Protein AF-A0A6P8YRZ7-F1 (afdb_monomer)

Solvent-accessible surface area (backbone atoms only — not comparable to full-atom values): 5655 Å² total; per-residue (Å²): 134,68,68,67,58,54,54,52,50,52,52,52,53,56,60,59,68,72,72,71,79,78,74,80,79,79,82,79,78,87,79,81,87,86,72,98,74,80,93,43,75,67,57,54,52,51,49,54,52,42,44,56,52,28,50,66,29,78,83,23,54,78,43,61,72,70,60,20,55,51,42,26,50,32,62,61,34,55,69,62,35,49,75,74,49,53,81,78,74,111

Sequence (90 aa):
MPELNLTLCCIVTSLIASAVTIAPADKVVFSFPEFPYKETGKNEMAFHEYESACEQSPSCSQLASISRVRCVRECVSPSCYSEIYQSDQA

Organism: Thrips palmi (NCBI:txid161013)

Secondary structure (DSSP, 8-state):
--HHHHHHHHHHHHHHHTS------------PPP------HHHHHHHHHHHHHHHHSHHHHT--HHHHHHHHHHHH-HHHHHHHHSGGG-

Radius of gyration: 27.88 Å; Cα contacts (8 Å, |Δi|>4): 30; chains: 1; bounding box: 30×69×58 Å

Nearest PDB structures (foldseek):
  5wah-assembly1_A  TM=4.628E-01  e=5.863E+00  Streptococcus agalactiae
  7z3o-assembly1_LQ  TM=4.358E-01  e=8.640E+00  Thermochaetoides thermophila DSM 1495

Mean predicted aligned error: 12.95 Å

Structure (mmCIF, N/CA/C/O backbone):
data_AF-A0A6P8YRZ7-F1
#
_entry.id   AF-A0A6P8YRZ7-F1
#
loop_
_atom_site.group_PDB
_atom_site.id
_atom_site.type_symbol
_atom_site.label_atom_id
_atom_site.label_alt_id
_atom_site.label_comp_id
_atom_site.label_asym_id
_atom_site.label_entity_id
_atom_site.label_seq_id
_atom_site.pdbx_PDB_ins_code
_atom_site.Cartn_x
_atom_site.Cartn_y
_atom_site.Cartn_z
_atom_site.occupancy
_atom_site.B_iso_or_equiv
_atom_site.auth_seq_id
_atom_site.auth_comp_id
_atom_site.auth_asym_id
_atom_site.auth_atom_id
_atom_site.pdbx_PDB_model_num
ATOM 1 N N . MET A 1 1 ? -4.014 -62.573 -45.741 1.00 53.06 1 MET A N 1
ATOM 2 C CA . MET A 1 1 ? -4.618 -61.227 -45.845 1.00 53.06 1 MET A CA 1
ATOM 3 C C . MET A 1 1 ? -3.822 -60.238 -44.975 1.00 53.06 1 MET A C 1
ATOM 5 O O . MET A 1 1 ? -4.271 -59.931 -43.880 1.00 53.06 1 MET A O 1
ATOM 9 N N . PRO A 1 2 ? -2.608 -59.816 -45.386 1.00 59.59 2 PRO A N 1
ATOM 10 C CA . PRO A 1 2 ? -1.730 -58.936 -44.589 1.00 59.59 2 PRO A CA 1
ATOM 11 C C . PRO A 1 2 ? -1.953 -57.427 -44.826 1.00 59.59 2 PRO A C 1
ATOM 13 O O . PRO A 1 2 ? -1.656 -56.617 -43.953 1.00 59.59 2 PRO A O 1
ATOM 16 N N . GLU A 1 3 ? -2.536 -57.055 -45.968 1.00 55.28 3 GLU A N 1
ATOM 17 C CA . GLU A 1 3 ? -2.711 -55.661 -46.417 1.00 55.28 3 GLU A CA 1
ATOM 18 C C . GLU A 1 3 ? -3.651 -54.830 -45.517 1.00 55.28 3 GLU A C 1
ATOM 20 O O . GLU A 1 3 ? -3.470 -53.622 -45.347 1.00 55.28 3 GLU A O 1
ATOM 25 N N . LEU A 1 4 ? -4.638 -55.479 -44.883 1.00 55.69 4 LEU A N 1
ATOM 26 C CA . LEU A 1 4 ? -5.625 -54.815 -44.019 1.00 55.69 4 LEU A CA 1
ATOM 27 C C . LEU A 1 4 ? -5.032 -54.396 -42.658 1.00 55.69 4 LEU A C 1
ATOM 29 O O . LEU A 1 4 ? -5.447 -53.396 -42.081 1.00 55.69 4 LEU A O 1
ATOM 33 N N . ASN A 1 5 ? -4.022 -55.123 -42.165 1.00 61.66 5 ASN A N 1
ATOM 34 C CA . ASN A 1 5 ? -3.329 -54.788 -40.914 1.00 61.66 5 ASN A CA 1
ATOM 35 C C . ASN A 1 5 ? -2.357 -53.616 -41.089 1.00 61.66 5 ASN A C 1
ATOM 37 O O . ASN A 1 5 ? -2.207 -52.802 -40.180 1.00 61.66 5 ASN A O 1
ATOM 41 N N . LEU A 1 6 ? -1.713 -53.510 -42.256 1.00 67.44 6 LEU A N 1
ATOM 42 C CA . LEU A 1 6 ? -0.761 -52.435 -42.532 1.00 67.44 6 LEU A CA 1
ATOM 43 C C . LEU A 1 6 ? -1.475 -51.089 -42.708 1.00 67.44 6 LEU A C 1
ATOM 45 O O . LEU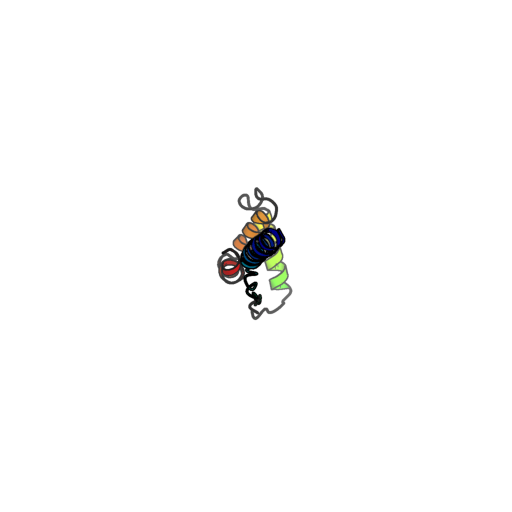 A 1 6 ? -1.081 -50.090 -42.115 1.00 67.44 6 LEU A O 1
ATOM 49 N N . THR A 1 7 ? -2.580 -51.088 -43.454 1.00 68.75 7 THR A N 1
ATOM 50 C CA . THR A 1 7 ? -3.412 -49.898 -43.679 1.00 68.75 7 THR A CA 1
ATOM 51 C C . THR A 1 7 ? -4.068 -49.391 -42.393 1.00 68.75 7 THR A C 1
ATOM 53 O O . THR A 1 7 ? -4.015 -48.193 -42.120 1.00 68.75 7 THR A O 1
ATOM 56 N N . LEU A 1 8 ? -4.597 -50.284 -41.548 1.00 72.56 8 LEU A N 1
ATOM 57 C CA . LEU A 1 8 ? -5.143 -49.913 -40.238 1.00 72.56 8 LEU A CA 1
ATOM 58 C C . LEU A 1 8 ? -4.064 -49.313 -39.316 1.00 72.56 8 LEU A C 1
ATOM 60 O O . LEU A 1 8 ? -4.307 -48.306 -38.656 1.00 72.56 8 LEU A O 1
ATOM 64 N N . CYS A 1 9 ? -2.851 -49.874 -39.322 1.00 73.38 9 CYS A N 1
ATOM 65 C CA . CYS A 1 9 ? -1.720 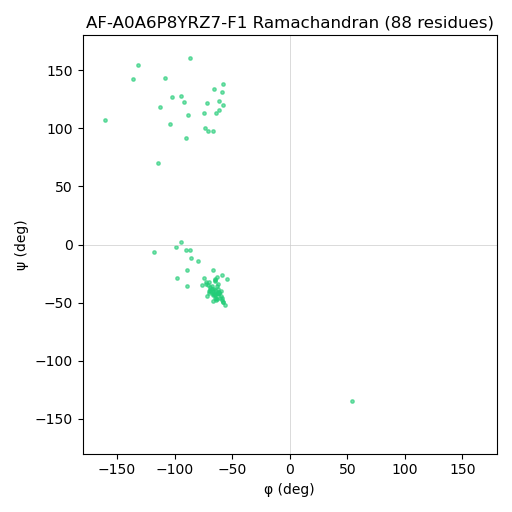-49.359 -38.546 1.00 73.38 9 CYS A CA 1
ATOM 66 C C . CYS A 1 9 ? -1.282 -47.957 -39.014 1.00 73.38 9 CYS A C 1
ATOM 68 O O . CYS A 1 9 ? -1.014 -47.076 -38.194 1.00 73.38 9 CYS A O 1
ATOM 70 N N . CYS A 1 10 ? -1.284 -47.702 -40.325 1.00 71.62 10 CYS A N 1
ATOM 71 C CA . CYS A 1 10 ? -0.990 -46.379 -40.882 1.00 71.62 10 CYS A CA 1
ATOM 72 C C . CYS A 1 10 ? -2.050 -45.330 -40.507 1.00 71.62 10 CYS A C 1
ATOM 74 O O . CYS A 1 10 ? -1.702 -44.188 -40.212 1.00 71.62 10 CYS A O 1
ATOM 76 N N . ILE A 1 11 ? -3.333 -45.703 -40.472 1.00 75.44 11 ILE A N 1
ATOM 77 C CA . ILE A 1 11 ? -4.427 -44.792 -40.092 1.00 75.44 11 ILE A CA 1
ATOM 78 C C . ILE A 1 11 ? -4.358 -44.458 -38.595 1.00 75.44 11 ILE A C 1
ATOM 80 O O . ILE A 1 11 ? -4.496 -43.302 -38.204 1.00 75.44 11 ILE A O 1
ATOM 84 N N . VAL A 1 12 ? -4.076 -45.451 -37.748 1.00 73.31 12 VAL A N 1
ATOM 85 C CA . VAL A 1 12 ? -3.938 -45.241 -36.299 1.00 73.31 12 VAL A CA 1
ATOM 86 C C . VAL A 1 12 ? -2.712 -44.378 -35.982 1.00 73.31 12 VAL A C 1
ATOM 88 O O . VAL A 1 12 ? -2.809 -43.449 -35.185 1.00 73.31 12 VAL A O 1
ATOM 91 N N . THR A 1 13 ? -1.574 -44.609 -36.641 1.00 65.62 13 THR A N 1
ATOM 92 C CA . THR A 1 13 ? -0.360 -43.800 -36.420 1.00 65.62 13 THR A CA 1
ATOM 93 C C . THR A 1 13 ? -0.507 -42.357 -36.911 1.00 65.62 13 THR A C 1
ATOM 95 O O . THR A 1 13 ? -0.033 -41.439 -36.242 1.00 65.62 13 THR A O 1
ATOM 98 N N . SER A 1 14 ? -1.223 -42.122 -38.015 1.00 65.88 14 SER A N 1
ATOM 99 C CA . SER A 1 14 ? -1.505 -40.765 -38.512 1.00 65.88 14 SER A CA 1
ATOM 100 C C . SER A 1 14 ? -2.536 -40.000 -37.663 1.00 65.88 14 SER A C 1
ATOM 102 O O . SER A 1 14 ? -2.395 -38.787 -37.484 1.00 65.88 14 SER A O 1
ATOM 104 N N . LEU A 1 15 ? -3.509 -40.687 -37.053 1.00 62.12 15 LEU A N 1
ATOM 105 C CA . LEU A 1 15 ? -4.431 -40.091 -36.072 1.00 62.12 15 LEU A CA 1
ATOM 106 C C . LEU A 1 15 ? -3.737 -39.715 -34.753 1.00 62.12 15 LEU A C 1
ATOM 108 O O . LEU A 1 15 ? -4.047 -38.682 -34.169 1.00 62.12 15 LEU A O 1
ATOM 112 N N . ILE A 1 16 ? -2.774 -40.513 -34.284 1.00 62.88 16 ILE A N 1
ATOM 113 C CA . ILE A 1 16 ? -2.034 -40.209 -33.045 1.00 62.88 16 ILE A CA 1
ATOM 114 C C . ILE A 1 16 ? -1.052 -39.044 -33.263 1.00 62.88 16 ILE A C 1
ATOM 116 O O . ILE A 1 16 ? -0.861 -38.217 -32.372 1.00 62.88 16 ILE A O 1
ATOM 120 N N . ALA A 1 17 ? -0.468 -38.927 -34.461 1.00 59.91 17 ALA A N 1
ATOM 121 C CA . ALA A 1 17 ? 0.489 -37.869 -34.796 1.00 59.91 17 ALA A CA 1
ATOM 122 C C . ALA A 1 17 ? -0.122 -36.454 -34.832 1.00 59.91 17 ALA A C 1
ATOM 124 O O . ALA A 1 17 ? 0.601 -35.473 -34.682 1.00 59.91 17 ALA A O 1
ATOM 125 N N . SER A 1 18 ? -1.441 -36.329 -35.007 1.00 59.94 18 SER A N 1
ATOM 126 C CA . SER A 1 18 ? -2.129 -35.033 -35.089 1.00 59.94 18 SER A CA 1
ATOM 127 C C . SER A 1 18 ? -2.543 -34.453 -33.727 1.00 59.94 18 SER A C 1
ATOM 129 O O . SER A 1 18 ? -3.003 -33.316 -33.675 1.00 59.94 18 SER A O 1
ATOM 131 N N . ALA A 1 19 ? -2.345 -35.182 -32.620 1.00 58.47 19 ALA A N 1
ATOM 132 C CA . ALA A 1 19 ? -2.834 -34.786 -31.295 1.00 58.47 19 ALA A CA 1
ATOM 133 C C . ALA A 1 19 ? -1.793 -34.111 -30.375 1.00 58.47 19 ALA A C 1
ATOM 135 O O . ALA A 1 19 ? -2.139 -33.712 -29.265 1.00 58.47 19 ALA A O 1
ATOM 136 N N . VAL A 1 20 ? -0.530 -33.963 -30.793 1.00 63.00 20 VAL A N 1
ATOM 137 C CA . VAL A 1 20 ? 0.533 -33.390 -29.941 1.00 63.00 20 VAL A CA 1
ATOM 138 C C . VAL A 1 20 ? 1.027 -32.068 -30.522 1.00 63.00 20 VAL A C 1
ATOM 140 O O . VAL A 1 20 ? 2.141 -31.949 -31.021 1.00 63.00 20 VAL A O 1
ATOM 143 N N . THR A 1 21 ? 0.186 -31.039 -30.453 1.00 63.78 21 THR A N 1
ATOM 144 C CA . THR A 1 21 ? 0.646 -29.650 -30.559 1.00 63.78 21 THR A CA 1
ATOM 145 C C . THR A 1 21 ? 0.974 -29.156 -29.154 1.00 63.78 21 THR A C 1
ATOM 147 O O . THR A 1 21 ? 0.099 -28.672 -28.437 1.00 63.78 21 THR A O 1
ATOM 150 N N . ILE A 1 22 ? 2.231 -29.310 -28.730 1.00 66.44 22 ILE A N 1
ATOM 151 C CA . ILE A 1 22 ? 2.733 -28.634 -27.528 1.00 66.44 22 ILE A CA 1
ATOM 152 C C . ILE A 1 22 ? 2.913 -27.169 -27.923 1.00 66.44 22 ILE A C 1
ATOM 154 O O . ILE A 1 22 ? 3.870 -26.824 -28.615 1.00 66.44 22 ILE A O 1
ATOM 158 N N . ALA A 1 23 ? 1.956 -26.320 -27.548 1.00 71.56 23 ALA A N 1
ATOM 159 C CA . ALA A 1 23 ? 2.134 -24.881 -27.666 1.00 71.56 23 ALA A CA 1
ATOM 160 C C . ALA A 1 23 ? 3.369 -24.483 -26.834 1.00 71.56 23 ALA A C 1
ATOM 162 O O . ALA A 1 23 ? 3.489 -24.935 -25.689 1.00 71.56 23 ALA A O 1
ATOM 163 N N . PRO A 1 24 ? 4.311 -23.695 -27.381 1.00 67.62 24 PRO A N 1
ATOM 164 C CA . PRO A 1 24 ? 5.429 -23.206 -26.594 1.00 67.62 24 PRO A CA 1
ATOM 165 C C . PRO A 1 24 ? 4.869 -22.347 -25.458 1.00 67.62 24 PRO A C 1
ATOM 167 O O . PRO A 1 24 ? 4.114 -21.409 -25.700 1.00 67.62 24 PRO A O 1
ATOM 170 N N . ALA A 1 25 ? 5.200 -22.696 -24.215 1.00 70.38 25 ALA A N 1
ATOM 171 C CA . ALA A 1 25 ? 4.894 -21.843 -23.080 1.00 70.38 25 ALA A CA 1
ATOM 172 C C . ALA A 1 25 ? 5.692 -20.545 -23.248 1.00 70.38 25 ALA A C 1
ATOM 174 O O . ALA A 1 25 ? 6.926 -20.575 -23.212 1.00 70.38 25 ALA A O 1
ATOM 175 N N . ASP A 1 26 ? 5.001 -19.427 -23.468 1.00 75.75 26 ASP A N 1
ATOM 176 C CA . ASP A 1 26 ? 5.643 -18.120 -23.516 1.00 75.75 26 ASP A CA 1
ATOM 177 C C . ASP A 1 26 ? 6.366 -17.877 -22.191 1.00 75.75 26 ASP A C 1
ATOM 179 O O . ASP A 1 26 ? 5.781 -17.903 -21.104 1.00 75.75 26 ASP A O 1
ATOM 183 N N . LYS A 1 27 ? 7.683 -17.685 -22.276 1.00 78.44 27 LYS A N 1
ATOM 184 C CA . LYS A 1 27 ? 8.512 -17.398 -21.111 1.00 78.44 27 LYS A CA 1
ATOM 185 C C . LYS A 1 27 ? 8.198 -15.980 -20.638 1.00 78.44 27 LYS A C 1
ATOM 187 O O . LYS A 1 27 ? 8.767 -15.017 -21.146 1.00 78.44 27 LYS A O 1
ATOM 192 N N . VAL A 1 28 ? 7.334 -15.856 -19.636 1.00 77.12 28 VAL A N 1
ATOM 193 C CA . VAL A 1 28 ? 7.092 -14.582 -18.950 1.00 77.12 28 VAL A CA 1
ATOM 194 C C . VAL A 1 28 ? 8.288 -14.287 -18.045 1.00 77.12 28 VAL A C 1
ATOM 196 O O . VAL A 1 28 ? 8.564 -15.018 -17.094 1.00 77.12 28 VAL A O 1
ATOM 199 N N . VAL A 1 29 ? 9.041 -13.235 -18.364 1.00 81.62 29 VAL A N 1
ATOM 200 C CA . VAL A 1 29 ? 10.083 -12.706 -17.478 1.00 81.62 29 VAL A CA 1
ATOM 201 C C . VAL A 1 29 ? 9.417 -11.696 -16.558 1.00 81.62 29 VAL A C 1
ATOM 203 O O . VAL A 1 29 ? 8.990 -10.638 -17.013 1.00 81.62 29 VAL A O 1
ATOM 206 N N . PHE A 1 30 ? 9.318 -12.026 -15.272 1.00 80.81 30 PHE A N 1
ATOM 207 C CA . PHE A 1 30 ? 8.819 -11.080 -14.285 1.00 80.81 30 PHE A CA 1
ATOM 208 C C . PHE A 1 30 ? 9.877 -9.996 -14.054 1.00 80.81 30 PHE A C 1
ATOM 210 O O . PHE A 1 30 ? 11.012 -10.304 -13.685 1.00 80.81 30 PHE A O 1
ATOM 217 N N . SER A 1 31 ? 9.512 -8.739 -14.291 1.00 79.06 31 SER A N 1
ATOM 218 C CA . SER A 1 31 ? 10.372 -7.582 -14.053 1.00 79.06 31 SER A CA 1
ATOM 219 C C . SER A 1 31 ? 9.785 -6.770 -12.912 1.00 79.06 31 SER A C 1
ATOM 221 O O . SER A 1 31 ? 8.678 -6.256 -13.033 1.00 79.06 31 SER A O 1
ATOM 223 N N . PHE A 1 32 ? 10.529 -6.641 -11.818 1.00 82.00 32 PHE A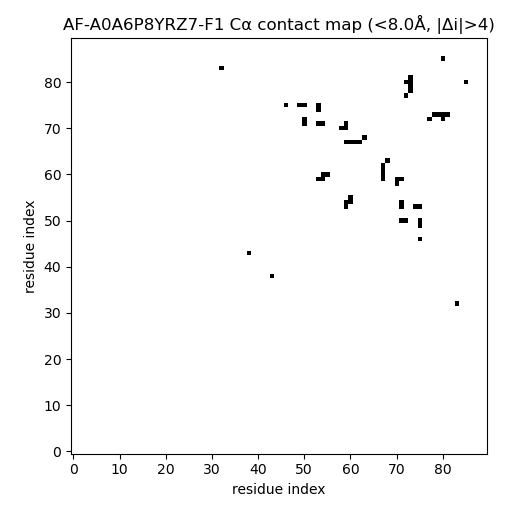 N 1
ATOM 224 C CA . PHE A 1 32 ? 10.131 -5.814 -10.685 1.00 82.00 32 PHE A CA 1
ATOM 225 C C . PHE A 1 32 ? 10.717 -4.408 -10.861 1.00 82.00 32 PHE A C 1
ATOM 227 O O . PHE A 1 32 ? 11.936 -4.291 -11.008 1.00 82.00 32 PHE A O 1
ATOM 234 N N . PRO A 1 33 ? 9.899 -3.345 -10.874 1.00 83.19 33 PRO A N 1
ATOM 235 C CA . PRO A 1 33 ? 10.419 -1.985 -10.872 1.00 83.19 33 PRO A CA 1
ATOM 236 C C . PRO A 1 33 ? 11.145 -1.694 -9.552 1.00 83.19 33 PRO A C 1
ATOM 238 O O . PRO A 1 33 ? 10.645 -1.996 -8.468 1.00 83.19 33 PRO A O 1
ATOM 241 N N . GLU A 1 34 ? 12.330 -1.094 -9.647 1.00 85.31 34 GLU A N 1
ATOM 242 C CA . GLU A 1 34 ? 13.072 -0.592 -8.491 1.00 85.31 34 GLU A CA 1
ATOM 243 C C . GLU A 1 34 ? 12.764 0.894 -8.295 1.00 85.31 34 GLU A C 1
ATOM 245 O O . GLU A 1 34 ? 12.904 1.699 -9.218 1.00 85.31 34 GLU A O 1
ATOM 250 N N . PHE A 1 35 ? 12.370 1.267 -7.078 1.00 84.69 35 PHE A N 1
ATOM 251 C CA . PHE A 1 35 ? 12.097 2.655 -6.718 1.00 84.69 35 PHE A CA 1
ATOM 252 C C . PHE A 1 35 ? 13.193 3.183 -5.792 1.00 84.69 35 PHE A C 1
ATOM 254 O O . PHE A 1 35 ? 13.674 2.447 -4.926 1.00 84.69 35 PHE A O 1
ATOM 261 N N . 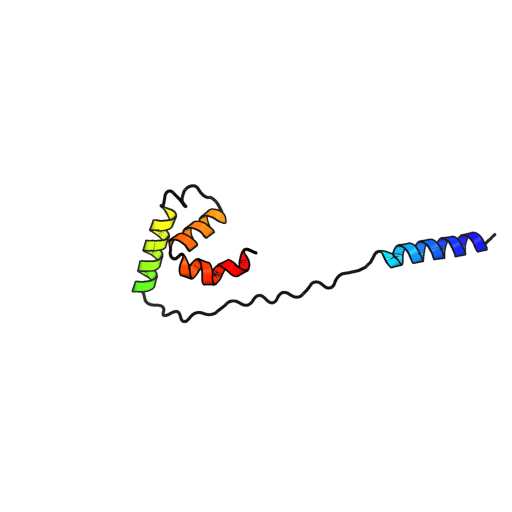PRO A 1 36 ? 13.585 4.463 -5.920 1.00 82.75 36 PRO A N 1
ATOM 262 C CA . PRO A 1 36 ? 14.547 5.067 -5.013 1.00 82.75 36 PRO A CA 1
ATOM 263 C C . PRO A 1 36 ? 13.937 5.168 -3.608 1.00 82.75 36 PRO A C 1
ATOM 265 O O . PRO A 1 36 ? 13.193 6.098 -3.301 1.00 82.75 36 PRO A O 1
ATOM 268 N N . TYR A 1 37 ? 14.263 4.211 -2.742 1.00 81.94 37 TYR A N 1
ATOM 269 C CA . TYR A 1 37 ? 13.845 4.207 -1.346 1.00 81.94 37 TYR A CA 1
ATOM 270 C C . TYR A 1 37 ? 14.997 4.655 -0.450 1.00 81.94 37 TYR A C 1
ATOM 272 O O . TYR A 1 37 ? 16.105 4.122 -0.508 1.00 81.94 37 TYR A O 1
ATOM 280 N N . LYS A 1 38 ? 14.740 5.658 0.394 1.00 83.56 38 LYS A N 1
ATOM 281 C CA . LYS A 1 38 ? 15.674 6.069 1.441 1.00 83.56 38 LYS A CA 1
ATOM 282 C C . LYS A 1 38 ? 15.167 5.554 2.777 1.00 83.56 38 LYS A C 1
ATOM 284 O O . LYS A 1 38 ? 14.263 6.147 3.372 1.00 83.56 38 LYS A O 1
ATOM 289 N N . GLU A 1 39 ? 15.800 4.493 3.258 1.00 84.19 39 GLU A N 1
ATOM 290 C CA . GLU A 1 39 ? 15.561 3.963 4.594 1.00 84.19 39 GLU A CA 1
ATOM 291 C C . GLU A 1 39 ? 15.910 5.020 5.643 1.00 84.19 39 GLU A C 1
ATOM 293 O O . GLU A 1 39 ? 17.051 5.468 5.781 1.00 84.19 39 GLU A O 1
ATOM 298 N N . THR A 1 40 ? 14.896 5.458 6.380 1.00 92.62 40 THR A N 1
ATOM 299 C CA . THR A 1 40 ? 15.080 6.278 7.573 1.00 92.62 40 THR A CA 1
ATOM 300 C C . THR A 1 40 ? 14.154 5.749 8.656 1.00 92.62 40 THR A C 1
ATOM 302 O O . THR A 1 40 ? 13.017 5.382 8.365 1.00 92.62 40 THR A O 1
ATOM 305 N N . GLY A 1 41 ? 14.599 5.751 9.916 1.00 93.50 41 GLY A N 1
ATOM 306 C CA . GLY A 1 41 ? 13.775 5.240 11.021 1.00 93.50 41 GLY A CA 1
ATOM 307 C C . GLY A 1 41 ? 12.432 5.966 11.179 1.00 93.50 41 GLY A C 1
ATOM 308 O O . GLY A 1 41 ? 11.467 5.374 11.643 1.00 93.50 41 GLY A O 1
ATOM 309 N N . LYS A 1 42 ? 12.343 7.232 10.742 1.00 91.88 42 LYS A N 1
ATOM 310 C CA . LYS A 1 42 ? 11.079 7.986 10.721 1.00 91.88 42 LYS A CA 1
ATOM 311 C C . LYS A 1 42 ? 10.106 7.468 9.661 1.00 91.88 42 LYS A C 1
ATOM 313 O O . LYS A 1 42 ? 8.915 7.409 9.936 1.00 91.88 42 LYS A O 1
ATOM 318 N N . ASN A 1 43 ? 10.606 7.113 8.477 1.00 89.69 43 ASN A N 1
ATOM 319 C CA . ASN A 1 43 ? 9.768 6.578 7.402 1.00 89.69 43 ASN A CA 1
ATOM 320 C C . ASN A 1 43 ? 9.209 5.209 7.787 1.00 89.69 43 ASN A C 1
ATOM 322 O O . ASN A 1 43 ? 8.021 4.982 7.604 1.00 89.69 43 ASN A O 1
ATOM 326 N N . GLU A 1 44 ? 10.043 4.347 8.373 1.00 92.62 44 GLU A N 1
ATOM 327 C CA . GLU A 1 44 ? 9.625 3.010 8.810 1.00 92.62 44 GLU A CA 1
ATOM 328 C C . GLU A 1 44 ? 8.567 3.077 9.917 1.00 92.62 44 GLU A C 1
ATOM 330 O O . GLU A 1 44 ? 7.526 2.433 9.838 1.00 92.62 44 GLU A O 1
ATOM 335 N N . MET A 1 45 ? 8.792 3.927 10.926 1.00 94.88 45 MET A N 1
ATOM 336 C CA . MET A 1 45 ? 7.824 4.142 12.003 1.00 94.88 45 MET A CA 1
ATOM 337 C C . MET A 1 45 ? 6.484 4.645 11.459 1.00 94.88 45 MET A C 1
ATOM 339 O O . MET A 1 45 ? 5.443 4.084 11.787 1.00 94.88 45 MET A O 1
ATOM 343 N N . ALA A 1 46 ? 6.512 5.655 10.584 1.00 93.19 46 ALA A N 1
ATOM 344 C CA . ALA A 1 46 ? 5.301 6.176 9.962 1.00 93.19 46 ALA A CA 1
ATOM 345 C C . ALA A 1 46 ? 4.594 5.110 9.111 1.00 93.19 46 ALA A C 1
ATOM 347 O O . ALA A 1 46 ? 3.375 4.987 9.173 1.00 93.19 46 ALA A O 1
ATOM 348 N N . PHE A 1 47 ? 5.345 4.318 8.339 1.00 94.06 47 PHE A N 1
ATOM 349 C CA . PHE A 1 47 ? 4.790 3.229 7.539 1.00 94.06 47 PHE A CA 1
ATOM 350 C C . PHE A 1 47 ? 4.041 2.215 8.412 1.00 94.06 47 PHE A C 1
ATOM 352 O O . PHE A 1 47 ? 2.879 1.930 8.132 1.00 94.06 47 PHE A O 1
ATOM 359 N N . HIS A 1 48 ? 4.645 1.748 9.509 1.00 96.19 48 HIS A N 1
ATOM 360 C CA . HIS A 1 48 ? 3.987 0.823 10.435 1.00 96.19 48 HIS A CA 1
ATOM 361 C C . HIS A 1 48 ? 2.750 1.418 11.114 1.00 96.19 48 HIS A C 1
ATOM 363 O O . HIS A 1 48 ? 1.773 0.703 11.349 1.00 96.19 48 HIS A O 1
ATOM 369 N N . GLU A 1 49 ? 2.763 2.715 11.429 1.00 96.50 49 GLU A N 1
ATOM 370 C CA . GLU A 1 49 ? 1.590 3.410 11.967 1.00 96.50 49 GLU A CA 1
ATOM 371 C C . GLU A 1 49 ? 0.433 3.418 10.956 1.00 96.50 49 GLU A C 1
ATOM 373 O O . GLU A 1 49 ? -0.695 3.062 11.310 1.00 96.50 49 GLU A O 1
ATOM 378 N N . TYR A 1 50 ? 0.705 3.757 9.690 1.00 96.94 50 TYR A N 1
ATOM 379 C CA . TYR A 1 50 ? -0.302 3.727 8.625 1.00 96.94 50 TYR A CA 1
ATOM 380 C C . TYR A 1 50 ? -0.807 2.312 8.343 1.00 96.94 50 TYR A C 1
ATOM 382 O O . TYR A 1 50 ? -2.014 2.108 8.219 1.00 96.94 50 TYR A O 1
ATOM 390 N N . GLU A 1 51 ? 0.092 1.331 8.278 1.00 97.50 51 GLU A N 1
ATOM 391 C CA . GLU A 1 51 ? -0.257 -0.076 8.079 1.00 97.50 51 GLU A CA 1
ATOM 392 C C . GLU A 1 51 ? -1.195 -0.561 9.191 1.00 97.50 51 GLU A C 1
ATOM 394 O O . GLU A 1 51 ? -2.294 -1.045 8.909 1.00 97.50 51 GLU A O 1
ATOM 399 N N . SER A 1 52 ? -0.834 -0.307 10.453 1.00 97.69 52 SER A N 1
ATOM 400 C CA . SER A 1 52 ? -1.648 -0.665 11.621 1.00 97.69 52 SER A CA 1
ATOM 401 C C . SER A 1 52 ? -3.026 0.002 11.602 1.00 97.69 52 SER A C 1
ATOM 403 O O . SER A 1 52 ? -4.025 -0.625 11.964 1.00 97.69 52 SER A O 1
ATOM 405 N N . ALA A 1 53 ? -3.106 1.271 11.189 1.00 97.88 53 ALA A N 1
ATOM 406 C CA . ALA A 1 53 ? -4.372 1.990 11.067 1.00 97.88 53 ALA A CA 1
ATOM 407 C C . ALA A 1 53 ? -5.260 1.395 9.959 1.00 97.88 53 ALA A C 1
ATOM 409 O O . ALA A 1 53 ? -6.462 1.201 10.156 1.00 97.88 53 ALA A O 1
ATOM 410 N N . CYS A 1 54 ? -4.670 1.048 8.815 1.00 98.38 54 CYS A N 1
ATOM 411 C CA . CYS A 1 54 ? -5.371 0.430 7.695 1.00 98.38 54 CYS A CA 1
ATOM 412 C C . CYS A 1 54 ? -5.866 -0.987 8.016 1.00 98.38 54 CYS A C 1
ATOM 414 O O . CYS A 1 54 ? -6.986 -1.338 7.646 1.00 98.38 54 CYS A O 1
ATOM 416 N N . GLU A 1 55 ? -5.098 -1.789 8.756 1.00 97.81 55 GLU A N 1
ATOM 417 C CA . GLU A 1 55 ? -5.532 -3.115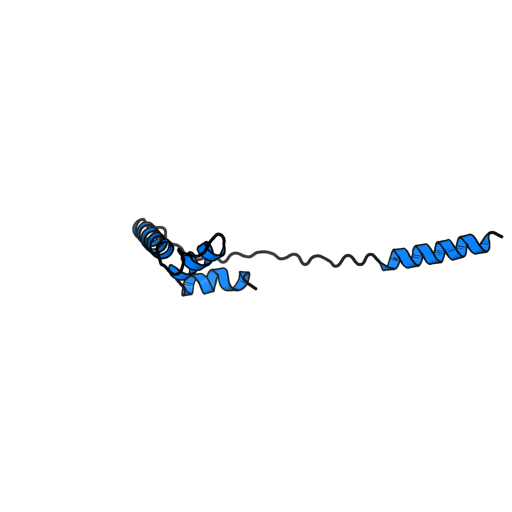 9.218 1.00 97.81 55 GLU A CA 1
ATOM 418 C C . GLU A 1 55 ? -6.754 -3.064 10.142 1.00 97.81 55 GLU A C 1
ATOM 420 O O . GLU A 1 55 ? -7.592 -3.972 10.122 1.00 97.81 55 GLU A O 1
ATOM 425 N N . GLN A 1 56 ? -6.850 -2.004 10.946 1.00 96.88 56 GLN A N 1
ATOM 426 C CA . GLN A 1 56 ? -7.944 -1.773 11.889 1.00 96.88 56 GLN A CA 1
ATOM 427 C C . GLN A 1 56 ? -9.152 -1.078 11.249 1.00 96.88 56 GLN A C 1
ATOM 429 O O . GLN A 1 56 ? -10.227 -1.043 11.851 1.00 96.88 56 GLN A O 1
ATOM 434 N N . SER A 1 57 ? -9.014 -0.551 10.028 1.00 96.75 57 SER A N 1
ATOM 435 C CA . SER A 1 57 ? -10.120 0.079 9.311 1.00 96.75 57 SER A CA 1
ATOM 436 C C . SER A 1 57 ? -11.293 -0.900 9.132 1.00 96.75 57 SER A C 1
ATOM 438 O O . SER A 1 57 ? -11.080 -2.058 8.752 1.00 96.75 57 SER A O 1
ATOM 440 N N . PRO A 1 58 ? -12.555 -0.463 9.310 1.00 96.19 58 PRO A N 1
ATOM 441 C CA . PRO A 1 58 ? -13.731 -1.285 9.019 1.00 96.19 58 PRO A CA 1
ATOM 442 C C . PRO A 1 58 ? -13.755 -1.842 7.588 1.00 96.19 58 PRO A C 1
ATOM 444 O O . PRO A 1 58 ? -14.289 -2.925 7.368 1.00 96.19 58 PRO A O 1
ATOM 447 N N . SER A 1 59 ? -13.155 -1.131 6.625 1.00 94.69 59 SER A N 1
ATOM 448 C CA . SER A 1 59 ? -13.102 -1.552 5.220 1.00 94.69 59 SER A CA 1
ATOM 449 C C . SER A 1 59 ? -12.209 -2.774 4.994 1.00 94.69 59 SER A C 1
ATOM 451 O O . SER A 1 59 ? -12.574 -3.658 4.224 1.00 94.69 59 SER A O 1
ATOM 453 N N . CYS A 1 60 ? -11.059 -2.846 5.669 1.00 97.62 60 CYS A N 1
ATOM 454 C CA . CYS A 1 60 ? -10.095 -3.932 5.480 1.00 97.62 60 CYS A CA 1
ATOM 455 C C . CYS A 1 60 ? -10.224 -5.037 6.534 1.00 97.62 60 CYS A C 1
ATOM 457 O O . CYS A 1 60 ? -9.955 -6.200 6.234 1.00 97.62 60 CYS A O 1
ATOM 459 N N . SER A 1 61 ? -10.672 -4.714 7.749 1.00 97.31 61 SER A N 1
ATOM 460 C CA . SER A 1 61 ? -10.789 -5.677 8.855 1.00 97.31 61 SER A CA 1
ATOM 461 C C . SER A 1 61 ? -11.788 -6.807 8.584 1.00 97.31 61 SER A C 1
ATOM 463 O O . SER A 1 61 ? -11.603 -7.910 9.097 1.00 97.31 61 SER A O 1
ATOM 465 N N . GLN A 1 62 ? -12.809 -6.555 7.757 1.00 96.56 62 GLN A N 1
ATOM 466 C CA . GLN A 1 62 ? -13.819 -7.543 7.352 1.00 96.56 62 GLN A CA 1
ATOM 467 C C . GLN A 1 62 ? -13.340 -8.488 6.241 1.00 96.56 62 GLN A C 1
ATOM 469 O O . GLN A 1 62 ? -13.973 -9.511 5.982 1.00 96.56 62 GLN A O 1
ATOM 474 N N . LEU A 1 63 ? -12.237 -8.154 5.570 1.00 97.50 63 LEU A N 1
ATOM 475 C CA . LEU A 1 63 ? -11.662 -8.968 4.506 1.00 97.50 63 LEU A CA 1
ATOM 476 C C . LEU A 1 63 ? -10.717 -10.027 5.088 1.00 97.50 63 LEU A C 1
ATOM 478 O O . LEU A 1 63 ? -10.200 -9.898 6.199 1.00 97.50 63 LEU A O 1
ATOM 482 N N . ALA A 1 64 ? -10.449 -11.074 4.308 1.00 95.81 64 ALA A N 1
ATOM 483 C CA . ALA A 1 64 ? -9.592 -12.184 4.712 1.00 95.81 64 ALA A CA 1
ATOM 484 C C . ALA A 1 64 ? -8.563 -12.527 3.629 1.00 95.81 64 ALA A C 1
ATOM 486 O O . ALA A 1 64 ? -8.798 -12.319 2.441 1.00 95.81 64 ALA A O 1
ATOM 487 N N . SER A 1 65 ? -7.434 -13.117 4.034 1.00 94.25 65 SER A N 1
ATOM 488 C CA . SER A 1 65 ? -6.394 -13.588 3.108 1.00 94.25 65 SER A CA 1
ATOM 489 C C . SER A 1 65 ? -5.921 -12.473 2.152 1.00 94.25 65 SER A C 1
ATOM 491 O O . SER A 1 65 ? -5.665 -11.347 2.581 1.00 94.25 65 SER A O 1
ATOM 493 N N . ILE A 1 66 ? -5.799 -12.768 0.857 1.00 93.94 66 ILE A N 1
ATOM 494 C CA . ILE A 1 66 ? -5.201 -11.881 -0.143 1.00 93.94 66 ILE A CA 1
ATOM 495 C C . ILE A 1 66 ? -6.001 -10.591 -0.363 1.00 93.94 66 ILE A C 1
ATOM 497 O O . ILE A 1 66 ? -5.412 -9.555 -0.665 1.00 93.94 66 ILE A O 1
ATOM 501 N N . SER A 1 67 ? -7.327 -10.618 -0.173 1.00 95.12 67 SER A N 1
ATOM 502 C CA . SER A 1 67 ? -8.162 -9.421 -0.326 1.00 95.12 67 SER A CA 1
ATOM 503 C C . SER A 1 67 ? -7.923 -8.425 0.806 1.00 95.12 67 SER A C 1
ATOM 505 O O . SER A 1 67 ? -7.886 -7.222 0.554 1.00 95.12 67 SER A O 1
ATOM 507 N N . ARG A 1 68 ? -7.660 -8.914 2.027 1.00 96.88 68 ARG A N 1
ATOM 508 C CA . ARG A 1 68 ? -7.230 -8.066 3.146 1.00 96.88 68 ARG A CA 1
ATOM 509 C C . ARG A 1 68 ? -5.878 -7.428 2.861 1.00 96.88 68 ARG A C 1
ATOM 511 O O . ARG A 1 68 ? -5.747 -6.220 3.008 1.00 96.88 68 ARG A O 1
ATOM 518 N N . VAL A 1 69 ? -4.904 -8.216 2.400 1.00 95.62 69 VAL A N 1
ATOM 519 C CA . VAL A 1 69 ? -3.563 -7.708 2.055 1.00 95.62 69 VAL A CA 1
ATOM 520 C C . VAL A 1 69 ? -3.642 -6.637 0.964 1.00 95.62 69 VAL A C 1
ATOM 522 O O . VAL A 1 69 ? -3.021 -5.586 1.096 1.00 95.62 69 VAL A O 1
ATOM 525 N N . ARG A 1 70 ? -4.446 -6.864 -0.083 1.00 94.94 70 ARG A N 1
ATOM 526 C CA . ARG A 1 70 ? -4.729 -5.867 -1.127 1.00 94.94 70 ARG A CA 1
ATOM 527 C C . ARG A 1 70 ? -5.301 -4.579 -0.533 1.00 94.94 70 ARG A C 1
ATOM 529 O O . ARG A 1 70 ? -4.747 -3.515 -0.778 1.00 94.94 70 ARG A O 1
ATOM 536 N N . CYS A 1 71 ? -6.355 -4.690 0.274 1.00 97.12 71 CYS A N 1
ATOM 537 C CA . CYS A 1 71 ? -7.023 -3.538 0.879 1.00 97.12 71 CYS A CA 1
ATOM 538 C C . CYS A 1 71 ? -6.076 -2.703 1.744 1.00 97.12 71 CYS A C 1
ATOM 540 O O . CYS A 1 71 ? -6.055 -1.484 1.622 1.00 97.12 71 CYS A O 1
ATOM 542 N N . VAL A 1 72 ? -5.269 -3.347 2.595 1.00 97.62 72 VAL A N 1
ATOM 543 C CA . VAL A 1 72 ? -4.330 -2.641 3.479 1.00 97.62 72 VAL A CA 1
ATOM 544 C C . VAL A 1 72 ? -3.265 -1.912 2.660 1.00 97.62 72 VAL A C 1
ATOM 546 O O . VAL A 1 72 ? -3.033 -0.730 2.893 1.00 97.62 72 VAL A O 1
ATOM 549 N N . ARG A 1 73 ? -2.673 -2.567 1.652 1.00 95.88 73 ARG A N 1
ATOM 550 C CA . ARG A 1 73 ? -1.662 -1.942 0.780 1.00 95.88 73 ARG A CA 1
ATOM 551 C C . ARG A 1 73 ? -2.215 -0.747 0.005 1.00 95.88 73 ARG A C 1
ATOM 553 O O . ARG A 1 73 ? -1.544 0.276 -0.087 1.00 95.88 73 ARG A O 1
ATOM 560 N N . GLU A 1 74 ? -3.431 -0.867 -0.521 1.00 95.88 74 GLU A N 1
ATOM 561 C CA . GLU A 1 74 ? -4.119 0.229 -1.208 1.00 95.88 74 GLU A CA 1
ATOM 562 C C . GLU A 1 74 ? -4.477 1.371 -0.247 1.00 95.88 74 GLU A C 1
ATOM 564 O O . GLU A 1 74 ? -4.296 2.537 -0.582 1.00 95.88 74 GLU A O 1
ATOM 569 N N . CYS A 1 75 ? -4.910 1.047 0.973 1.00 97.56 75 CYS A N 1
ATOM 570 C CA . CYS A 1 75 ? -5.225 2.021 2.015 1.0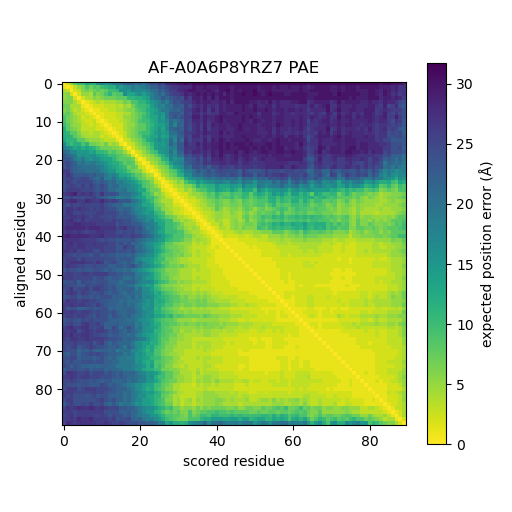0 97.56 75 CYS A CA 1
ATOM 571 C C . CYS A 1 75 ? -4.002 2.846 2.445 1.00 97.56 75 CYS A C 1
ATOM 573 O O . CYS A 1 75 ? -4.124 4.059 2.614 1.00 97.56 75 CYS A O 1
ATOM 575 N N . VAL A 1 76 ? -2.828 2.216 2.591 1.00 96.56 76 VAL A N 1
ATOM 576 C CA . VAL A 1 76 ? -1.592 2.911 2.995 1.00 96.56 76 VAL A CA 1
ATOM 577 C C . VAL A 1 76 ? -1.200 3.975 1.967 1.00 96.56 76 VAL A C 1
ATOM 579 O O . VAL A 1 76 ? -0.805 5.081 2.334 1.00 96.56 76 VAL A O 1
ATOM 582 N N . SER A 1 77 ? -1.317 3.667 0.674 1.00 94.62 77 SER A N 1
ATOM 583 C CA . SER A 1 77 ? -1.120 4.647 -0.393 1.00 94.62 77 SER A CA 1
ATOM 584 C C . SER A 1 77 ? -1.769 4.175 -1.699 1.00 94.62 77 SER A C 1
ATOM 586 O O . SER A 1 77 ? -1.206 3.313 -2.383 1.00 94.62 77 SER A O 1
ATOM 588 N N . PRO A 1 78 ? -2.902 4.775 -2.112 1.00 94.38 78 PRO A N 1
ATOM 589 C CA . PRO A 1 78 ? -3.594 4.368 -3.335 1.00 94.38 78 PRO A CA 1
ATOM 590 C C . PRO A 1 78 ? -2.745 4.557 -4.598 1.00 94.38 78 PRO A C 1
ATOM 592 O O . PRO A 1 78 ? -2.747 3.710 -5.489 1.00 94.38 78 PRO A O 1
ATOM 595 N N . SER A 1 79 ? -1.970 5.646 -4.666 1.00 94.12 79 SER A N 1
ATOM 596 C CA . SER A 1 79 ? -1.098 5.936 -5.809 1.00 94.12 79 SER A CA 1
ATOM 597 C C . SER A 1 79 ? 0.033 4.914 -5.932 1.00 94.12 79 SER A C 1
ATOM 599 O O . SER A 1 79 ? 0.212 4.332 -6.998 1.00 94.12 79 SER A O 1
ATOM 601 N N . CYS A 1 80 ? 0.736 4.633 -4.830 1.00 91.06 80 CYS A N 1
ATOM 602 C CA . CYS A 1 80 ? 1.810 3.639 -4.796 1.00 91.06 80 CYS A CA 1
ATOM 603 C C . CYS A 1 80 ? 1.276 2.240 -5.132 1.00 91.06 80 CYS A C 1
ATOM 605 O O . CYS A 1 80 ? 1.880 1.497 -5.902 1.00 91.06 80 CYS A O 1
ATOM 607 N N . TYR A 1 81 ? 0.091 1.902 -4.614 1.00 92.69 81 TYR A N 1
ATOM 608 C CA . TYR A 1 81 ? -0.545 0.627 -4.910 1.00 92.69 81 TYR A CA 1
ATOM 609 C C . TYR A 1 81 ? -0.841 0.455 -6.404 1.00 92.69 81 TYR A C 1
ATOM 611 O O . TYR A 1 81 ? -0.527 -0.591 -6.973 1.00 92.69 81 TYR A O 1
ATOM 619 N N . SER A 1 82 ? -1.402 1.486 -7.044 1.00 90.94 82 SER A N 1
ATOM 620 C CA . SER A 1 82 ? -1.693 1.458 -8.480 1.00 90.94 82 SER A CA 1
ATOM 621 C C . SER A 1 82 ? -0.425 1.313 -9.325 1.00 90.94 82 SER A C 1
ATOM 623 O O . SER A 1 82 ? -0.374 0.493 -10.233 1.00 90.94 82 SER A O 1
ATOM 625 N N . GLU A 1 83 ? 0.641 2.030 -8.982 1.00 90.3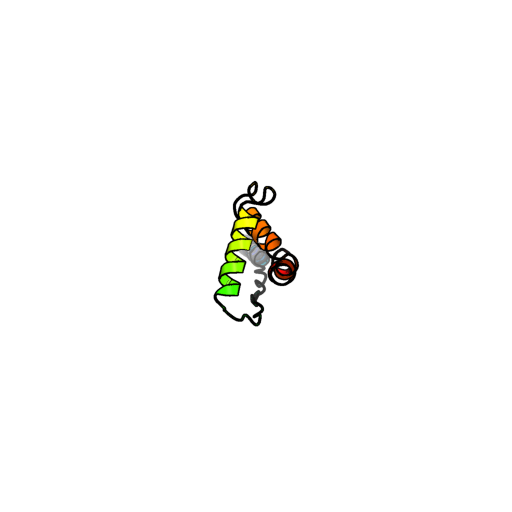1 83 GLU A N 1
ATOM 626 C CA . GLU A 1 83 ? 1.878 2.003 -9.758 1.00 90.31 83 GLU A CA 1
ATOM 627 C C . GLU A 1 83 ? 2.605 0.654 -9.659 1.00 90.31 83 GLU A C 1
ATOM 629 O O . GLU A 1 83 ? 3.140 0.169 -10.653 1.00 90.31 83 GLU A O 1
ATOM 634 N N . ILE A 1 84 ? 2.595 0.028 -8.478 1.00 88.62 84 ILE A N 1
ATOM 635 C CA . ILE A 1 84 ? 3.366 -1.195 -8.218 1.00 88.62 84 ILE A CA 1
ATOM 636 C C . ILE A 1 84 ? 2.577 -2.465 -8.550 1.00 88.62 84 ILE A C 1
ATOM 638 O O . ILE A 1 84 ? 3.170 -3.445 -8.986 1.00 88.62 84 ILE A O 1
ATOM 642 N N . TYR A 1 85 ? 1.259 -2.482 -8.322 1.00 86.69 85 TYR A N 1
ATOM 643 C CA . TYR A 1 85 ? 0.472 -3.722 -8.347 1.00 86.69 85 TYR A CA 1
ATOM 644 C C . TYR A 1 85 ? -0.624 -3.764 -9.413 1.00 86.69 85 TYR A C 1
ATOM 646 O O . TYR A 1 85 ? -1.286 -4.794 -9.541 1.00 86.69 85 TYR A O 1
ATOM 654 N N . GLN A 1 86 ? -0.899 -2.681 -10.147 1.00 81.25 86 GLN A N 1
ATOM 655 C CA . GLN A 1 86 ? -2.014 -2.676 -11.104 1.00 81.25 86 GLN A CA 1
ATOM 656 C C . GLN A 1 86 ? -1.746 -3.560 -12.329 1.00 81.25 86 GLN A C 1
ATOM 658 O O . GLN A 1 86 ? -2.682 -4.166 -12.845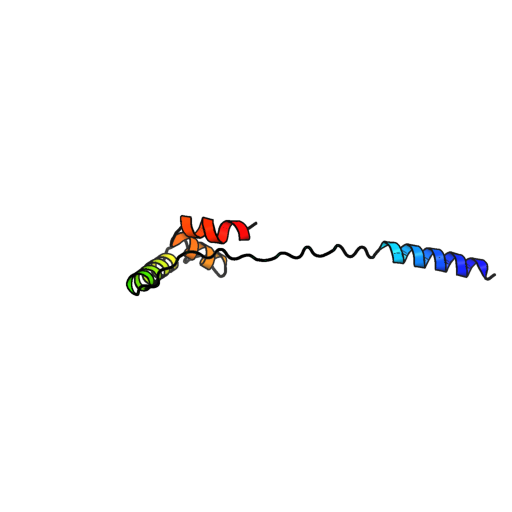 1.00 81.25 86 GLN A O 1
ATOM 663 N N . SER A 1 87 ? -0.488 -3.681 -12.767 1.00 80.69 87 SER A N 1
ATOM 664 C CA . SER A 1 87 ? -0.093 -4.545 -13.890 1.00 80.69 87 SER A CA 1
ATOM 665 C C . SER A 1 87 ? -0.305 -6.034 -13.616 1.00 80.69 87 S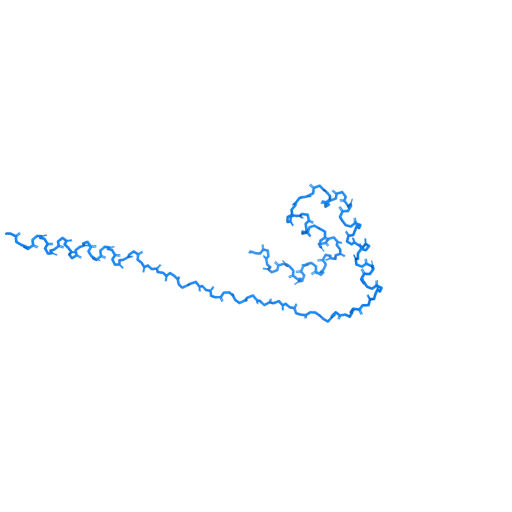ER A C 1
ATOM 667 O O . SER A 1 87 ? -0.614 -6.784 -14.535 1.00 80.69 87 SER A O 1
ATOM 669 N N . ASP A 1 88 ? -0.170 -6.453 -12.357 1.00 75.88 88 ASP A N 1
ATOM 670 C CA . ASP A 1 88 ? -0.134 -7.869 -11.966 1.00 75.88 88 ASP A CA 1
ATOM 671 C C . ASP A 1 88 ? -1.526 -8.443 -11.660 1.00 75.88 88 ASP A C 1
ATOM 673 O O . ASP A 1 88 ? -1.670 -9.623 -11.344 1.00 75.88 88 ASP A O 1
ATOM 677 N N . GLN A 1 89 ? -2.558 -7.598 -11.692 1.00 70.88 89 GLN A N 1
ATOM 678 C CA . GLN A 1 89 ? -3.944 -7.975 -11.403 1.00 70.88 89 GLN A CA 1
ATOM 679 C C . GLN A 1 89 ? -4.753 -8.334 -12.659 1.00 70.88 89 GLN A C 1
ATOM 681 O O . GLN A 1 89 ? -5.951 -8.598 -12.530 1.00 70.88 89 GLN A O 1
ATOM 686 N N . ALA A 1 90 ? -4.117 -8.309 -13.836 1.00 56.97 90 ALA A N 1
ATOM 687 C CA . ALA A 1 90 ? -4.715 -8.621 -15.134 1.00 56.97 90 ALA A CA 1
ATOM 688 C C . ALA A 1 90 ? -4.777 -10.129 -15.424 1.00 56.97 90 ALA A C 1
ATOM 690 O O . ALA A 1 90 ? -3.827 -10.855 -15.053 1.00 56.97 90 ALA A O 1
#

InterPro domains:
  IPR031985 Protein of unknown function DUF4787 [PF16029] (44-89)
  IPR031985 Protein of unknown function DUF4787 [PTHR35455] (12-89)

pLDDT: mean 83.3, std 13.69, range [53.06, 98.38]

Foldseek 3Di:
DCVVVVVVVVVVVVVVVVPDPPPPDPDDDDDADDDDDDDDPVVVVVLVVLLVVQCPDPVLVPDDDPSSVLSSVCSSPVVVSCVGPVVVVD